Protein AF-V8G8U3-F1 (afdb_monomer)

Secondary structure (DSSP, 8-state):
--TTSHHHHHHHHHHHHHHTT-SS------------S--TT-PPSSHHHHHHHHHHHHHHHHHHHHH-HHHHHHHHHHHHHHHHHHHH-SSHHHHHHHHHHHHHHHHHHHHHHHHHHHHHHH-SS--HHHHHHHHHHHHHHHHHHHHHHHHHHHHHHHHHH-

Sequence (162 aa):
MNKFSFFSFALISAILTVECLKISQLKNINNFLYMT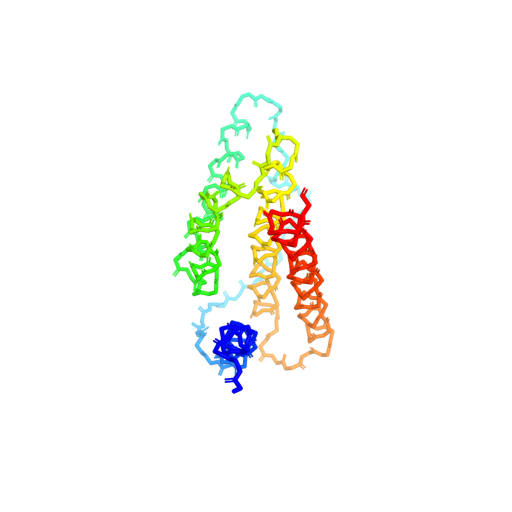TENPFKSKPGIKRIWNATRYSFQGFKAAFQLEAAFRQELFLCLVLTPVAFFLGQTPLEVLFLLATLFIVLAIELLNSAIESLADRISNEYDEYIGRAKDMASAAIFLCLSLVAITWAYFVIKRVFL

Structure (mmCIF, N/CA/C/O backbone):
data_AF-V8G8U3-F1
#
_entry.id   AF-V8G8U3-F1
#
loop_
_atom_site.group_PDB
_atom_site.id
_atom_site.type_symbol
_atom_site.label_atom_id
_atom_site.label_alt_id
_atom_site.label_comp_id
_atom_site.label_asym_id
_atom_site.label_entity_id
_atom_site.label_seq_id
_atom_site.pdbx_PDB_ins_code
_atom_site.Cartn_x
_atom_site.Cartn_y
_atom_site.Cartn_z
_atom_site.occupancy
_atom_site.B_iso_or_equiv
_atom_site.auth_seq_id
_atom_site.auth_comp_id
_atom_site.auth_asym_id
_atom_site.auth_atom_id
_atom_site.pdbx_PDB_model_num
ATOM 1 N N . MET A 1 1 ? -7.332 -28.972 19.240 1.00 29.78 1 MET A N 1
ATOM 2 C CA . MET A 1 1 ? -6.267 -28.128 18.652 1.00 29.78 1 MET A CA 1
ATOM 3 C C . MET A 1 1 ? -6.910 -27.131 17.701 1.00 29.78 1 MET A C 1
ATOM 5 O O . MET A 1 1 ? -7.772 -27.512 16.921 1.00 29.78 1 MET A O 1
ATOM 9 N N . ASN A 1 2 ? -6.604 -25.850 17.890 1.00 26.23 2 ASN A N 1
ATOM 10 C CA . ASN A 1 2 ? -7.471 -24.718 17.557 1.00 26.23 2 ASN A CA 1
ATOM 11 C C . ASN A 1 2 ? -7.528 -24.374 16.060 1.00 26.23 2 ASN A C 1
ATOM 13 O O . ASN A 1 2 ? -6.505 -24.218 15.400 1.00 26.23 2 ASN A O 1
ATOM 17 N N . LYS A 1 3 ? -8.751 -24.137 15.568 1.00 27.97 3 LYS A N 1
ATOM 18 C CA . LYS A 1 3 ? -9.099 -23.719 14.194 1.00 27.97 3 LYS A CA 1
ATOM 19 C C . LYS A 1 3 ? -8.648 -22.290 13.824 1.00 27.97 3 LYS A C 1
ATOM 21 O O . LYS A 1 3 ? -8.878 -21.851 12.706 1.00 27.97 3 LYS A O 1
ATOM 26 N N . PHE A 1 4 ? -7.970 -21.585 14.730 1.00 29.34 4 PHE A N 1
ATOM 27 C CA . PHE A 1 4 ? -7.472 -20.217 14.528 1.00 29.34 4 PHE A CA 1
ATOM 28 C C . PHE A 1 4 ? -6.107 -20.140 13.817 1.00 29.34 4 PHE A C 1
ATOM 30 O O . PHE A 1 4 ? -5.689 -19.062 13.412 1.00 29.34 4 PHE A O 1
ATOM 37 N N . SER A 1 5 ? -5.423 -21.273 13.618 1.00 31.12 5 SER A N 1
ATOM 38 C CA . SER A 1 5 ? -4.072 -21.307 13.033 1.00 31.12 5 SER A CA 1
ATOM 39 C C . SER A 1 5 ? -4.040 -21.508 11.510 1.00 31.12 5 SER A C 1
ATOM 41 O O . SER A 1 5 ? -2.974 -21.396 10.912 1.00 31.12 5 SER A O 1
ATOM 43 N N . PHE A 1 6 ? -5.175 -21.809 10.867 1.00 31.94 6 PHE A N 1
ATOM 44 C CA . PHE A 1 6 ? -5.205 -22.181 9.443 1.00 31.94 6 PHE A CA 1
ATOM 45 C C . PHE A 1 6 ? -5.368 -20.970 8.504 1.00 31.94 6 PHE A C 1
ATOM 47 O O . PHE A 1 6 ? -4.869 -20.981 7.384 1.00 31.94 6 PHE A O 1
ATOM 54 N N . PHE A 1 7 ? -5.996 -19.887 8.980 1.00 32.34 7 PHE A N 1
ATOM 55 C CA . PHE A 1 7 ? -6.207 -18.665 8.189 1.00 32.34 7 PHE A CA 1
ATOM 56 C C . PHE A 1 7 ? -4.942 -17.796 8.063 1.00 32.34 7 PHE A C 1
ATOM 58 O O . PHE A 1 7 ? -4.751 -17.137 7.047 1.00 32.34 7 PHE A O 1
ATOM 65 N N . SER A 1 8 ? -4.051 -17.842 9.061 1.00 41.25 8 SER A N 1
ATOM 66 C CA . SER A 1 8 ? -2.788 -17.083 9.068 1.00 41.25 8 SER A CA 1
ATOM 67 C C . SER A 1 8 ? -1.740 -17.677 8.112 1.00 41.25 8 SER A C 1
ATOM 69 O O . SER A 1 8 ? -1.011 -16.952 7.443 1.00 41.25 8 SER A O 1
ATOM 71 N N . PHE A 1 9 ? -1.723 -19.007 7.962 1.00 41.00 9 PHE A N 1
ATOM 72 C CA . PHE A 1 9 ? -0.766 -19.700 7.092 1.00 41.00 9 PHE A CA 1
ATOM 73 C C . PHE A 1 9 ? -1.160 -19.642 5.606 1.00 41.00 9 PHE A C 1
ATOM 75 O O . PHE A 1 9 ? -0.294 -19.565 4.739 1.00 41.00 9 PHE A O 1
ATOM 82 N N . ALA A 1 10 ? -2.463 -19.615 5.299 1.00 39.53 10 ALA A N 1
ATOM 83 C CA . ALA A 1 10 ? -2.964 -19.537 3.926 1.00 39.53 10 ALA A CA 1
ATOM 84 C C . ALA A 1 10 ? -2.742 -18.157 3.274 1.00 39.53 10 ALA A C 1
ATOM 86 O O . ALA A 1 10 ? -2.477 -18.098 2.078 1.00 39.53 10 ALA A O 1
ATOM 87 N N . LEU A 1 11 ? -2.794 -17.059 4.043 1.00 45.44 11 LEU A N 1
ATOM 88 C CA . LEU A 1 11 ? -2.571 -15.698 3.532 1.00 45.44 11 LEU A CA 1
ATOM 89 C C . LEU A 1 11 ? -1.083 -15.434 3.235 1.00 45.44 11 LEU A C 1
ATOM 91 O O . LEU A 1 11 ? -0.749 -14.878 2.195 1.00 45.44 11 LEU A O 1
ATOM 95 N N . ILE A 1 12 ? -0.189 -15.910 4.109 1.00 50.09 12 ILE A N 1
ATOM 96 C CA . ILE A 1 12 ? 1.270 -15.803 3.940 1.00 50.09 12 ILE A CA 1
ATOM 97 C C . ILE A 1 12 ? 1.757 -16.739 2.821 1.00 50.09 12 ILE A C 1
ATOM 99 O O . ILE A 1 12 ? 2.589 -16.349 2.005 1.00 50.09 12 ILE A O 1
ATOM 103 N N . SER A 1 13 ? 1.185 -17.947 2.718 1.00 46.12 13 SER A N 1
ATOM 104 C CA . SER A 1 13 ? 1.474 -18.872 1.617 1.00 46.12 13 SER A CA 1
ATOM 105 C C . SER A 1 13 ? 0.958 -18.346 0.276 1.00 46.12 13 SER A C 1
ATOM 107 O O . SER A 1 13 ? 1.668 -18.465 -0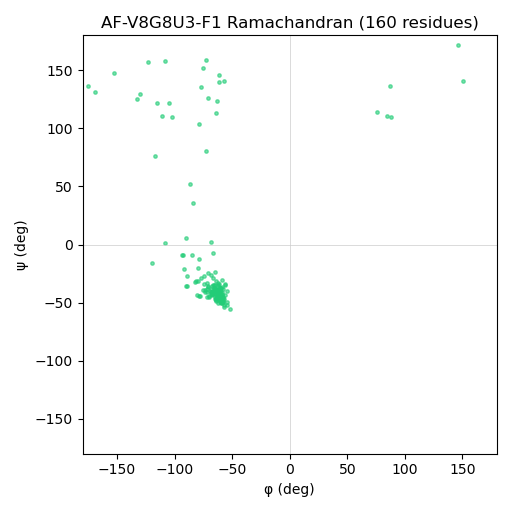.714 1.00 46.12 13 SER A O 1
ATOM 109 N N . ALA A 1 14 ? -0.235 -17.745 0.207 1.00 45.16 14 ALA A N 1
ATOM 110 C CA . ALA A 1 14 ? -0.779 -17.224 -1.049 1.00 45.16 14 ALA A CA 1
ATOM 111 C C . ALA A 1 14 ? 0.030 -16.036 -1.604 1.00 45.16 14 ALA A C 1
ATOM 113 O O . ALA A 1 14 ? 0.206 -15.960 -2.815 1.00 45.16 14 ALA A O 1
ATOM 114 N N . ILE A 1 15 ? 0.578 -15.172 -0.740 1.00 48.03 15 ILE A N 1
ATOM 115 C CA . ILE A 1 15 ? 1.422 -14.031 -1.143 1.00 48.03 15 ILE A CA 1
ATOM 116 C C . ILE A 1 15 ? 2.804 -14.510 -1.632 1.00 48.03 15 ILE A C 1
ATOM 118 O O . ILE A 1 15 ? 3.251 -14.085 -2.692 1.00 48.03 15 ILE A O 1
ATOM 122 N N . LEU A 1 16 ? 3.420 -15.497 -0.966 1.00 45.16 16 LEU A N 1
ATOM 123 C CA . LEU A 1 16 ? 4.690 -16.101 -1.416 1.00 45.16 16 LEU A CA 1
ATOM 124 C C . LEU A 1 16 ? 4.564 -16.933 -2.707 1.00 45.16 16 LEU A C 1
ATOM 126 O O . LEU A 1 16 ? 5.537 -17.089 -3.442 1.00 45.16 16 LEU A O 1
ATOM 130 N N . THR A 1 17 ? 3.382 -17.480 -3.013 1.00 44.66 17 THR A N 1
ATOM 131 C CA . THR A 1 17 ? 3.200 -18.307 -4.225 1.00 44.66 17 THR A CA 1
ATOM 132 C C . THR A 1 17 ? 3.030 -17.455 -5.492 1.00 44.66 17 THR A C 1
ATOM 134 O O . THR A 1 17 ? 3.262 -17.950 -6.594 1.00 44.66 17 THR A O 1
ATOM 137 N N . VAL A 1 18 ? 2.657 -16.174 -5.367 1.00 45.38 18 VAL A N 1
ATOM 138 C CA . VAL A 1 18 ? 2.429 -15.286 -6.524 1.00 45.38 18 VAL A CA 1
ATOM 139 C C . VAL A 1 18 ? 3.740 -14.709 -7.081 1.00 45.38 18 VAL A C 1
ATOM 141 O O . VAL A 1 18 ? 3.860 -14.583 -8.298 1.00 45.38 18 VAL A O 1
ATOM 144 N N . GLU A 1 19 ? 4.765 -14.478 -6.253 1.00 51.09 19 GLU A N 1
ATOM 145 C CA . GLU A 1 19 ? 6.092 -14.029 -6.725 1.00 51.09 19 GLU A CA 1
ATOM 146 C C . GLU A 1 19 ? 6.865 -15.129 -7.483 1.00 51.09 19 GLU A C 1
ATOM 148 O O . GLU A 1 19 ? 7.676 -14.835 -8.358 1.00 51.09 19 GLU A O 1
ATOM 153 N N . CYS A 1 20 ? 6.566 -16.412 -7.237 1.00 32.59 20 CYS A N 1
ATOM 154 C CA . CYS A 1 20 ? 7.253 -17.537 -7.887 1.00 32.59 20 CYS A CA 1
ATOM 155 C C . CYS A 1 20 ? 6.774 -17.814 -9.334 1.00 32.59 20 CYS A C 1
ATOM 157 O O . CYS A 1 20 ? 7.420 -18.556 -10.072 1.00 32.59 20 CYS A O 1
ATOM 159 N N . LEU A 1 21 ? 5.655 -17.216 -9.769 1.00 37.31 21 LEU A N 1
ATOM 160 C CA . LEU A 1 21 ? 5.018 -17.486 -11.071 1.00 37.31 21 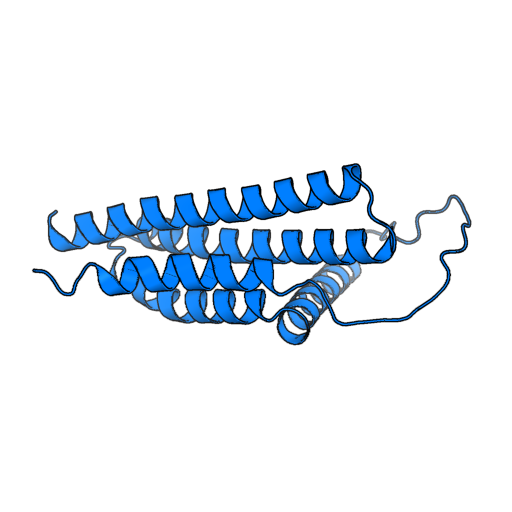LEU A CA 1
ATOM 161 C C . LEU A 1 21 ? 5.145 -16.355 -12.107 1.00 37.31 21 LEU A C 1
ATOM 163 O O . LEU A 1 21 ? 4.688 -16.525 -13.236 1.00 37.31 21 LEU A O 1
ATOM 167 N N . LYS A 1 22 ? 5.823 -15.243 -11.797 1.00 42.53 22 LYS A N 1
ATOM 168 C CA . LYS A 1 22 ? 6.115 -14.154 -12.756 1.00 42.53 22 LYS A CA 1
ATOM 169 C C . LYS A 1 22 ? 7.366 -14.422 -13.617 1.00 42.53 22 LYS A C 1
ATOM 171 O O . LYS A 1 22 ? 8.106 -13.517 -13.984 1.00 42.53 22 LYS A O 1
ATOM 176 N N . ILE A 1 23 ? 7.595 -15.687 -13.976 1.00 41.09 23 ILE A N 1
ATOM 177 C CA . ILE A 1 23 ? 8.618 -16.117 -14.940 1.00 41.09 23 ILE A CA 1
ATOM 178 C C . ILE A 1 23 ? 7.896 -16.768 -16.116 1.00 41.09 23 ILE A C 1
ATOM 180 O O . ILE A 1 23 ? 7.821 -17.988 -16.196 1.00 41.09 23 ILE A O 1
ATOM 184 N N . SER A 1 24 ? 7.296 -15.953 -16.984 1.00 44.03 24 SER A N 1
ATOM 185 C CA . SER A 1 24 ? 6.840 -16.266 -18.352 1.00 44.03 24 SER A CA 1
ATOM 186 C C . SER A 1 24 ? 5.639 -15.376 -18.656 1.00 44.03 24 SER A C 1
ATOM 188 O O . SER A 1 24 ? 4.768 -15.246 -17.807 1.00 44.03 24 SER A O 1
ATOM 190 N N . GLN A 1 25 ? 5.551 -14.858 -19.884 1.00 42.12 25 GLN A N 1
ATOM 191 C CA . GLN A 1 25 ? 4.522 -13.937 -20.407 1.00 42.12 25 GLN A CA 1
ATOM 192 C C . GLN A 1 25 ? 4.841 -12.457 -20.070 1.00 42.12 25 GLN A C 1
ATOM 194 O O . GLN A 1 25 ? 4.776 -12.065 -18.921 1.00 42.12 25 GLN A O 1
ATOM 199 N N . LEU A 1 26 ? 5.202 -11.553 -20.987 1.00 42.31 26 LEU A N 1
ATOM 200 C CA . LEU A 1 26 ? 4.913 -11.459 -22.415 1.00 42.31 26 LEU A CA 1
ATOM 201 C C . LEU A 1 26 ? 6.005 -10.701 -23.179 1.00 42.31 26 LEU A C 1
ATOM 203 O O . LEU A 1 26 ? 6.635 -9.759 -22.714 1.00 42.31 26 LEU A O 1
ATOM 207 N N . LYS A 1 27 ? 6.147 -11.158 -24.417 1.00 45.81 27 LYS A N 1
ATOM 208 C CA . LYS A 1 27 ? 7.060 -10.747 -25.472 1.00 45.81 27 LYS A CA 1
ATOM 209 C C . LYS A 1 27 ? 6.636 -9.415 -26.107 1.00 45.81 27 LYS A C 1
ATOM 211 O O . LYS A 1 27 ? 5.449 -9.187 -26.323 1.00 45.81 27 LYS A O 1
ATOM 216 N N . ASN A 1 28 ? 7.648 -8.709 -26.616 1.00 40.50 28 ASN A N 1
ATOM 217 C CA . ASN A 1 28 ? 7.609 -7.735 -27.715 1.00 40.50 28 ASN A CA 1
ATOM 218 C C . ASN A 1 28 ? 7.286 -6.275 -27.338 1.00 40.50 28 ASN A C 1
ATOM 220 O O . ASN A 1 28 ? 6.143 -5.936 -27.061 1.00 40.50 28 ASN A O 1
ATOM 224 N N . ILE A 1 29 ? 8.294 -5.400 -27.443 1.00 40.94 29 ILE A N 1
ATOM 225 C CA . ILE A 1 29 ? 8.363 -4.299 -28.426 1.00 40.94 29 ILE A CA 1
ATOM 226 C C . ILE A 1 29 ? 9.782 -3.702 -28.397 1.00 40.94 29 ILE A C 1
ATOM 228 O O . ILE A 1 29 ? 10.333 -3.383 -27.344 1.00 40.94 29 ILE A O 1
ATOM 232 N N . ASN A 1 30 ? 10.351 -3.558 -29.593 1.00 46.59 30 ASN A N 1
ATOM 233 C CA . ASN A 1 30 ? 11.697 -3.069 -29.869 1.00 46.59 30 ASN A CA 1
ATOM 234 C C . ASN A 1 30 ? 11.890 -1.557 -29.651 1.00 46.59 30 ASN A C 1
ATOM 236 O O . ASN A 1 30 ? 10.971 -0.755 -29.803 1.00 46.59 30 ASN A O 1
ATOM 240 N N . ASN A 1 31 ? 13.173 -1.228 -29.462 1.00 44.28 31 ASN A N 1
ATOM 241 C CA . ASN A 1 31 ? 13.877 0.037 -29.691 1.00 44.28 31 ASN A CA 1
ATOM 242 C C . ASN A 1 31 ? 13.663 1.181 -28.690 1.00 44.28 31 ASN A C 1
ATOM 244 O O . ASN A 1 31 ? 12.610 1.809 -28.609 1.00 44.28 31 ASN A O 1
ATOM 248 N N . PHE A 1 32 ? 14.749 1.509 -27.986 1.00 42.12 32 PHE A N 1
ATOM 249 C CA . PHE A 1 32 ? 14.966 2.793 -27.330 1.00 42.12 32 PHE A CA 1
ATOM 250 C C . PHE A 1 32 ? 16.090 3.516 -28.081 1.00 42.12 32 PHE A C 1
ATOM 252 O O . PHE A 1 32 ? 17.234 3.069 -28.084 1.00 42.12 32 PHE A O 1
ATOM 259 N N . LEU A 1 33 ? 15.734 4.593 -28.779 1.00 38.22 33 LEU A N 1
ATOM 260 C CA . LEU A 1 33 ? 16.651 5.455 -29.522 1.00 38.22 33 LEU A CA 1
ATOM 261 C C . LEU A 1 33 ? 16.818 6.748 -28.713 1.00 38.22 33 LEU A C 1
ATOM 263 O O . LEU A 1 33 ? 15.836 7.418 -28.395 1.00 38.22 33 LEU A O 1
ATOM 267 N N . TYR A 1 34 ? 18.058 7.059 -28.342 1.00 44.31 34 TYR A N 1
ATOM 268 C CA . TYR A 1 34 ? 18.462 8.288 -27.653 1.00 44.31 34 TYR A CA 1
ATOM 269 C C . TYR A 1 34 ? 18.074 9.542 -28.456 1.00 44.31 34 TYR A C 1
ATOM 271 O O . TYR A 1 34 ? 18.307 9.535 -29.661 1.00 44.31 34 TYR A O 1
ATOM 279 N N . MET A 1 35 ? 17.603 10.631 -27.810 1.00 36.41 35 MET A N 1
ATOM 280 C CA . MET A 1 35 ? 17.932 12.021 -28.213 1.00 36.41 35 MET A CA 1
ATOM 281 C C . MET A 1 35 ? 17.396 13.159 -27.301 1.00 36.41 35 MET A C 1
ATOM 283 O O . MET A 1 35 ? 16.209 13.241 -27.001 1.00 36.41 35 MET A O 1
ATOM 287 N N . THR A 1 36 ? 18.300 14.124 -27.048 1.00 37.06 36 THR A N 1
ATOM 288 C CA . THR A 1 36 ? 18.156 15.573 -26.726 1.00 37.06 36 THR A CA 1
ATOM 289 C C . THR A 1 36 ? 17.970 16.075 -25.281 1.00 37.06 36 THR A C 1
ATOM 291 O O . THR A 1 36 ? 17.212 15.553 -24.471 1.00 37.06 36 THR A O 1
ATOM 294 N N . THR A 1 37 ? 18.706 17.158 -24.991 1.00 51.81 37 THR A N 1
ATOM 295 C CA . THR A 1 37 ? 18.816 17.915 -23.734 1.00 51.81 37 THR A CA 1
ATOM 296 C C . THR A 1 37 ? 17.749 19.007 -23.598 1.00 51.81 37 THR A C 1
ATOM 298 O O . THR A 1 37 ? 18.070 20.154 -23.301 1.00 51.81 37 THR A O 1
ATOM 301 N N . GLU A 1 38 ? 16.475 18.662 -23.764 1.00 48.56 38 GLU A N 1
ATOM 302 C CA . GLU A 1 38 ? 15.371 19.438 -23.190 1.00 48.56 38 GLU A CA 1
ATOM 303 C C . GLU A 1 38 ? 14.414 18.476 -22.500 1.00 48.56 38 GLU A C 1
ATOM 305 O O . GLU A 1 38 ? 13.969 17.506 -23.099 1.00 48.56 38 GLU A O 1
ATOM 310 N N . ASN A 1 39 ? 14.118 18.706 -21.220 1.00 48.53 39 ASN A N 1
ATOM 311 C CA . ASN A 1 39 ? 13.240 17.833 -20.450 1.00 48.53 39 ASN A CA 1
ATOM 312 C C . ASN A 1 39 ? 11.771 18.157 -20.815 1.00 48.53 39 ASN A C 1
ATOM 314 O O . ASN A 1 39 ? 11.253 19.175 -20.337 1.00 48.53 39 ASN A O 1
ATOM 318 N N . PRO A 1 40 ? 11.067 17.333 -21.625 1.00 49.66 40 PRO A N 1
ATOM 319 C CA . PRO A 1 40 ? 9.705 17.633 -22.086 1.00 49.66 40 PRO A CA 1
ATOM 320 C C . PRO A 1 40 ? 8.682 17.622 -20.937 1.00 49.66 40 PRO A C 1
ATOM 322 O O . PRO A 1 40 ? 7.530 18.020 -21.111 1.00 49.66 40 PRO A O 1
ATOM 325 N N . PHE A 1 41 ? 9.105 17.206 -19.739 1.00 53.94 41 PHE A N 1
ATOM 326 C CA . PHE A 1 41 ? 8.304 17.168 -18.521 1.00 53.94 41 PHE A CA 1
ATOM 327 C C . PHE A 1 41 ? 8.385 18.456 -17.691 1.00 53.94 41 PHE A C 1
ATOM 329 O O . PHE A 1 41 ? 7.798 18.518 -16.608 1.00 53.94 41 PHE A O 1
ATOM 336 N N . LYS A 1 42 ? 9.055 19.518 -18.170 1.00 47.75 42 LYS A N 1
ATOM 337 C CA . LYS A 1 42 ? 9.054 20.822 -17.486 1.00 47.75 42 LYS A CA 1
ATOM 338 C C . LYS A 1 42 ? 7.692 21.509 -17.641 1.00 47.75 42 LYS A C 1
ATOM 340 O O . LYS A 1 42 ? 7.471 22.386 -18.472 1.00 47.75 42 LYS A O 1
ATOM 345 N N . SER A 1 43 ? 6.748 21.091 -16.808 1.00 56.12 43 SER A N 1
ATOM 346 C CA . SER A 1 43 ? 5.402 21.650 -16.732 1.00 56.12 43 SER A CA 1
ATOM 347 C C . SER A 1 43 ? 5.441 23.120 -16.300 1.00 56.12 43 SER A C 1
ATOM 349 O O . SER A 1 43 ? 5.942 23.433 -15.216 1.00 56.12 43 SER A O 1
ATOM 351 N N . LYS A 1 44 ? 4.871 24.016 -17.113 1.00 60.66 44 LYS A N 1
ATOM 352 C CA . LYS A 1 44 ? 4.601 25.408 -16.719 1.00 60.66 44 LYS A CA 1
ATOM 353 C C . LYS A 1 44 ? 3.616 25.420 -15.526 1.00 60.66 44 LYS A C 1
ATOM 355 O O . LYS A 1 44 ? 2.706 24.585 -15.507 1.00 60.66 44 LYS A O 1
ATOM 360 N N . PRO A 1 45 ? 3.787 26.296 -14.518 1.00 66.31 45 PRO A N 1
ATOM 361 C CA . PRO A 1 45 ? 2.914 26.333 -13.340 1.00 66.31 45 PRO A CA 1
ATOM 362 C C . PRO A 1 45 ? 1.451 26.642 -13.716 1.00 66.31 45 PRO A C 1
ATOM 364 O O . PRO A 1 45 ? 1.201 27.387 -14.661 1.00 66.31 45 PRO A O 1
ATOM 367 N N . GLY A 1 46 ? 0.482 26.062 -12.989 1.00 79.12 46 GLY A N 1
ATOM 368 C CA . GLY A 1 46 ? -0.953 26.354 -13.145 1.00 79.12 46 GLY A CA 1
ATOM 369 C C . GLY A 1 46 ? -1.898 25.165 -12.905 1.00 79.12 46 GLY A C 1
ATOM 370 O O . GLY A 1 46 ? -1.470 24.016 -12.796 1.00 79.12 46 GLY A O 1
ATOM 371 N N . ILE A 1 47 ? -3.208 25.439 -12.879 1.00 83.00 47 ILE A N 1
ATOM 372 C CA . ILE A 1 47 ? -4.298 24.459 -12.658 1.00 83.00 47 ILE A CA 1
ATOM 373 C C . ILE A 1 47 ? -4.245 23.302 -13.673 1.00 83.00 47 ILE A C 1
ATOM 375 O O . ILE A 1 47 ? -4.466 22.142 -13.325 1.00 83.00 47 ILE A O 1
ATOM 379 N N . LYS A 1 48 ? -3.841 23.594 -14.918 1.00 75.44 48 LYS A N 1
ATOM 380 C CA . LYS A 1 48 ? -3.657 22.595 -15.982 1.00 75.44 48 LYS A CA 1
ATOM 381 C C . LYS A 1 48 ? -2.631 21.511 -15.611 1.00 75.44 48 LYS A C 1
ATOM 383 O O . LYS A 1 48 ? -2.781 20.369 -16.033 1.00 75.44 48 LYS A O 1
ATOM 388 N N . ARG A 1 49 ? -1.619 21.831 -14.789 1.00 74.94 49 ARG A N 1
ATOM 389 C CA . ARG A 1 49 ? -0.644 20.846 -14.289 1.00 74.94 49 ARG A CA 1
ATOM 390 C C . ARG A 1 49 ? -1.276 19.884 -13.288 1.00 74.94 49 ARG A C 1
ATOM 392 O O . ARG A 1 49 ? -1.032 18.690 -13.387 1.00 74.94 49 ARG A O 1
ATOM 399 N N . ILE A 1 50 ? -2.081 20.395 -12.356 1.00 79.56 50 ILE A N 1
ATOM 400 C CA . ILE A 1 50 ? -2.755 19.582 -11.330 1.00 79.56 50 ILE A CA 1
ATOM 401 C C . ILE A 1 50 ? -3.720 18.600 -11.999 1.00 79.56 50 ILE A C 1
ATOM 403 O O . ILE A 1 50 ? -3.711 17.411 -11.685 1.00 79.56 50 ILE A O 1
ATOM 407 N N . TRP A 1 51 ? -4.483 19.077 -12.986 1.00 80.56 51 TRP A N 1
ATOM 408 C CA . TRP A 1 51 ? -5.366 18.226 -13.782 1.00 80.56 51 TRP A CA 1
ATOM 409 C C . TRP A 1 51 ? -4.599 17.121 -14.517 1.00 80.56 51 TRP A C 1
ATOM 411 O O . TRP A 1 51 ? -4.948 15.945 -14.419 1.00 80.56 51 TRP A O 1
ATOM 421 N N . ASN A 1 52 ? -3.514 17.479 -15.211 1.00 71.94 52 ASN A N 1
ATOM 422 C CA . ASN A 1 52 ? -2.694 16.503 -15.925 1.00 71.94 52 ASN A CA 1
ATOM 423 C C . ASN A 1 52 ? -2.054 15.483 -14.973 1.00 71.94 52 ASN A C 1
ATOM 425 O O . ASN A 1 52 ? -2.092 14.293 -15.265 1.00 71.94 52 ASN A O 1
ATOM 429 N N . ALA A 1 53 ? -1.521 15.922 -13.829 1.00 72.25 53 ALA A N 1
ATOM 430 C CA . ALA A 1 53 ? -0.953 15.037 -12.814 1.00 72.25 53 ALA A CA 1
ATOM 431 C C . ALA A 1 53 ? -1.997 14.041 -12.294 1.00 72.25 53 ALA A C 1
ATOM 433 O O . ALA A 1 53 ? -1.750 12.840 -12.302 1.00 72.25 53 ALA A O 1
ATOM 434 N N . THR A 1 54 ? -3.198 14.524 -11.967 1.00 80.06 54 THR A N 1
ATOM 435 C CA . THR A 1 54 ? -4.323 13.681 -11.536 1.00 80.06 54 THR A CA 1
ATOM 436 C C . THR A 1 54 ? -4.673 12.644 -12.606 1.00 80.06 54 THR A C 1
ATOM 438 O O . THR A 1 54 ? -4.791 11.455 -12.315 1.00 80.06 54 THR A O 1
ATOM 441 N N . ARG A 1 55 ? -4.762 13.063 -13.877 1.00 82.44 55 ARG A N 1
ATOM 442 C CA . ARG A 1 55 ? -5.009 12.157 -15.008 1.00 82.44 55 ARG A CA 1
ATOM 443 C C . ARG A 1 55 ? -3.910 11.097 -15.149 1.00 82.44 55 ARG A C 1
ATOM 445 O O . ARG A 1 55 ? -4.219 9.953 -15.477 1.00 82.44 55 ARG A O 1
ATOM 452 N N . TYR A 1 56 ? -2.639 11.449 -14.955 1.00 76.25 56 TYR A N 1
ATOM 453 C CA . TYR A 1 56 ? -1.536 10.483 -15.006 1.00 76.25 56 TYR A CA 1
ATOM 454 C C . TYR A 1 56 ? -1.590 9.493 -13.841 1.00 76.25 56 TYR A C 1
ATOM 456 O O . TYR A 1 56 ? -1.443 8.298 -14.076 1.00 76.25 56 TYR A O 1
ATOM 464 N N . SER A 1 57 ? -1.914 9.946 -12.627 1.00 78.75 57 SER A N 1
ATOM 465 C CA . SER A 1 57 ? -2.135 9.057 -11.482 1.00 78.75 57 SER A CA 1
ATOM 466 C C . SER A 1 57 ? -3.249 8.044 -11.760 1.00 78.75 57 SER A C 1
ATOM 468 O O . SER A 1 57 ? -3.041 6.847 -11.585 1.00 78.75 57 SER A O 1
ATOM 470 N N . PHE A 1 58 ? -4.400 8.487 -12.284 1.00 86.19 58 PHE A N 1
ATOM 471 C CA . PHE A 1 58 ? -5.494 7.580 -12.656 1.00 86.19 58 PHE A CA 1
ATOM 472 C C . PHE A 1 58 ? -5.103 6.574 -13.742 1.00 86.19 58 PHE A C 1
ATOM 474 O O . PHE A 1 58 ? -5.545 5.428 -13.701 1.00 86.19 58 PHE A O 1
ATOM 481 N N . GLN A 1 59 ? -4.279 6.978 -14.711 1.00 82.12 59 GLN A N 1
ATOM 482 C CA . GLN A 1 59 ? -3.753 6.053 -15.716 1.00 82.12 59 GLN A CA 1
ATOM 483 C C . GLN A 1 59 ? -2.840 4.997 -15.085 1.00 82.12 59 GLN A C 1
ATOM 485 O O . GLN A 1 59 ? -2.971 3.830 -15.438 1.00 82.12 59 GLN A O 1
ATOM 490 N N . GLY A 1 60 ? -1.995 5.380 -14.121 1.00 84.50 60 GLY A N 1
ATOM 491 C CA . GLY A 1 60 ? -1.170 4.444 -13.351 1.00 84.50 60 GLY A CA 1
ATOM 492 C C . GLY A 1 60 ? -2.010 3.424 -12.580 1.00 84.50 60 GLY A C 1
ATOM 493 O O . GLY A 1 60 ? -1.826 2.224 -12.755 1.00 84.50 60 GLY A O 1
ATOM 494 N N . PHE A 1 61 ? -3.010 3.883 -11.819 1.00 86.81 61 PHE A N 1
ATOM 495 C CA . PHE A 1 61 ? -3.940 2.992 -11.111 1.00 86.81 61 PHE A CA 1
ATOM 496 C C . PHE A 1 61 ? -4.698 2.057 -12.056 1.00 86.81 61 PHE A C 1
ATOM 498 O O . PHE A 1 61 ? -4.848 0.871 -11.772 1.00 86.81 61 PHE A O 1
ATOM 505 N N . LYS A 1 62 ? -5.171 2.576 -13.196 1.00 87.75 62 LYS A N 1
ATOM 506 C CA . LYS A 1 62 ? -5.863 1.764 -14.202 1.00 87.75 62 LYS A CA 1
ATOM 507 C C . LYS A 1 62 ? -4.940 0.692 -14.783 1.00 87.75 62 LYS A C 1
ATOM 509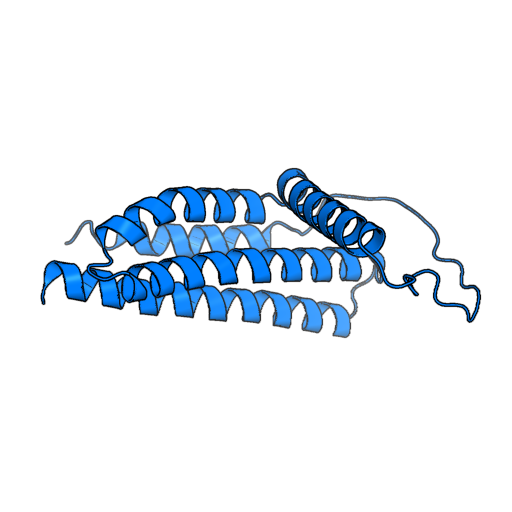 O O . LYS A 1 62 ? -5.380 -0.442 -14.938 1.00 87.75 62 LYS A O 1
ATOM 514 N N . ALA A 1 63 ? -3.695 1.046 -15.099 1.00 82.38 63 ALA A N 1
ATOM 515 C CA . ALA A 1 63 ? -2.709 0.107 -15.619 1.00 82.38 63 ALA A CA 1
ATOM 516 C C . ALA A 1 63 ? -2.417 -1.000 -14.600 1.00 82.38 63 ALA A C 1
ATOM 518 O O . ALA A 1 63 ? -2.564 -2.168 -14.941 1.00 82.38 63 ALA A O 1
ATOM 519 N N . ALA A 1 64 ? -2.128 -0.645 -13.345 1.00 81.38 64 ALA A N 1
ATOM 520 C CA . ALA A 1 64 ? -1.899 -1.618 -12.280 1.00 81.38 64 ALA A CA 1
ATOM 521 C C . ALA A 1 64 ? -3.105 -2.544 -12.077 1.00 81.38 64 ALA A C 1
ATOM 523 O O . ALA A 1 64 ? -2.963 -3.759 -12.059 1.00 81.38 64 ALA A O 1
ATOM 524 N N . PHE A 1 65 ? -4.325 -2.002 -12.036 1.00 85.62 65 PHE A N 1
ATOM 525 C CA . PHE A 1 65 ? -5.529 -2.824 -11.906 1.00 85.62 65 PHE A CA 1
ATOM 526 C C . PHE A 1 65 ? -5.716 -3.813 -13.069 1.00 85.62 65 PHE A C 1
ATOM 528 O O . PHE A 1 65 ? -6.179 -4.935 -12.864 1.00 85.62 65 PHE A O 1
ATOM 535 N N . GLN A 1 66 ? -5.378 -3.418 -14.297 1.00 82.62 66 GLN A N 1
ATOM 536 C CA . GLN A 1 66 ? -5.557 -4.261 -15.481 1.00 82.62 66 GLN A CA 1
ATOM 537 C C . GLN A 1 66 ? -4.442 -5.299 -15.643 1.00 82.62 66 GLN A C 1
ATOM 539 O O . GLN A 1 66 ? -4.735 -6.457 -15.940 1.00 82.62 66 GLN A O 1
ATOM 544 N N . LEU A 1 67 ? -3.191 -4.897 -15.435 1.00 78.38 67 LEU A N 1
ATOM 545 C CA . LEU A 1 67 ? -2.008 -5.707 -15.725 1.00 78.38 67 LEU A CA 1
ATOM 546 C C . LEU A 1 67 ? -1.591 -6.573 -14.531 1.00 78.38 67 LEU A C 1
ATOM 548 O O . LEU A 1 67 ? -1.230 -7.730 -14.721 1.00 78.38 67 LEU A O 1
ATOM 552 N N . GLU A 1 68 ? -1.747 -6.073 -13.305 1.00 79.44 68 GLU A N 1
ATOM 553 C CA . GLU A 1 68 ? -1.193 -6.711 -12.111 1.00 79.44 68 GLU A CA 1
ATOM 554 C C . GLU A 1 68 ? -2.263 -7.464 -11.321 1.00 79.44 68 GLU A C 1
ATOM 556 O O . GLU A 1 68 ? -3.162 -6.892 -10.697 1.00 79.44 68 GLU A O 1
ATOM 561 N N . ALA A 1 69 ? -2.173 -8.796 -11.344 1.00 78.38 69 ALA A N 1
ATOM 562 C CA . ALA A 1 69 ? -3.065 -9.650 -10.563 1.00 78.38 69 ALA A CA 1
ATOM 563 C C . ALA A 1 69 ? -2.876 -9.460 -9.052 1.00 78.38 69 ALA A C 1
ATOM 565 O O . ALA A 1 69 ? -3.875 -9.429 -8.331 1.00 78.38 69 ALA A O 1
ATOM 566 N N . ALA A 1 70 ? -1.630 -9.284 -8.602 1.00 76.06 70 ALA A N 1
ATOM 567 C CA . ALA A 1 70 ? -1.284 -9.038 -7.205 1.00 76.06 70 ALA A CA 1
ATOM 568 C C . ALA A 1 70 ? -1.937 -7.743 -6.690 1.00 76.06 70 ALA A C 1
ATOM 570 O O . ALA A 1 70 ? -2.714 -7.789 -5.737 1.00 76.06 70 ALA A O 1
ATOM 571 N N . PHE A 1 71 ? -1.800 -6.632 -7.425 1.00 80.62 71 PHE A N 1
ATOM 572 C CA . PHE A 1 71 ? -2.479 -5.376 -7.093 1.00 80.62 71 PHE A CA 1
ATOM 573 C C . PHE A 1 71 ? -4.003 -5.527 -6.943 1.00 80.62 71 PHE A C 1
ATOM 575 O O . PHE A 1 71 ? -4.602 -4.954 -6.034 1.00 80.62 71 PHE A O 1
ATOM 582 N N . ARG A 1 72 ? -4.670 -6.324 -7.795 1.00 86.69 72 ARG A N 1
ATOM 583 C CA . ARG A 1 72 ? -6.116 -6.588 -7.641 1.00 86.69 72 ARG A CA 1
ATOM 584 C C . ARG A 1 72 ? -6.441 -7.357 -6.362 1.00 86.69 72 ARG A C 1
ATOM 586 O O . ARG A 1 72 ? -7.458 -7.066 -5.732 1.00 86.69 72 ARG A O 1
ATOM 593 N N . GLN A 1 73 ? -5.622 -8.343 -6.004 1.00 83.69 73 GLN A N 1
ATOM 594 C CA . GLN A 1 73 ? -5.805 -9.133 -4.785 1.00 83.69 73 GLN A CA 1
ATOM 595 C C . GLN A 1 73 ? -5.631 -8.260 -3.542 1.00 83.69 73 GLN A C 1
ATOM 597 O O . GLN A 1 73 ? -6.492 -8.275 -2.662 1.00 83.69 73 GLN A O 1
ATOM 602 N N . GLU A 1 74 ? -4.579 -7.445 -3.500 1.00 85.06 74 GLU A N 1
ATOM 603 C CA . GLU A 1 74 ? -4.336 -6.524 -2.392 1.00 85.06 74 GLU A CA 1
ATOM 604 C C . GLU A 1 74 ? -5.397 -5.433 -2.297 1.00 85.06 74 GLU A C 1
ATOM 606 O O . GLU A 1 74 ? -5.865 -5.123 -1.202 1.00 85.06 74 GLU A O 1
ATOM 611 N N . LEU A 1 75 ? -5.846 -4.882 -3.428 1.00 89.06 75 LEU A N 1
ATOM 612 C CA . LEU A 1 75 ? -6.925 -3.899 -3.449 1.00 89.06 75 LEU A CA 1
ATOM 613 C C . LEU A 1 75 ? -8.228 -4.494 -2.909 1.00 89.06 75 LEU A C 1
ATOM 615 O O . LEU A 1 75 ? -8.914 -3.850 -2.116 1.00 89.06 75 LEU A O 1
ATOM 619 N N . PHE A 1 76 ? -8.560 -5.729 -3.293 1.00 89.75 76 PHE A N 1
ATOM 620 C CA . PHE A 1 76 ? -9.716 -6.433 -2.743 1.00 89.75 76 PHE A CA 1
ATOM 621 C C . PHE A 1 76 ? -9.569 -6.669 -1.235 1.00 89.75 76 PHE A C 1
ATOM 623 O O . PHE A 1 76 ? -10.507 -6.407 -0.480 1.00 89.75 76 PHE A O 1
ATOM 630 N N . LEU A 1 77 ? -8.386 -7.090 -0.780 1.00 86.88 77 LEU A N 1
ATOM 631 C CA . LEU A 1 77 ? -8.101 -7.253 0.642 1.00 86.88 77 LEU A CA 1
ATOM 632 C C . LEU A 1 77 ? -8.261 -5.924 1.394 1.00 86.88 77 LEU A C 1
ATOM 634 O O . LEU A 1 77 ? -8.923 -5.886 2.426 1.00 86.88 77 LEU A O 1
ATOM 638 N N . CYS A 1 78 ? -7.744 -4.820 0.852 1.00 90.62 78 CYS A N 1
ATOM 639 C CA . CYS A 1 78 ? -7.901 -3.487 1.429 1.00 90.62 78 CYS A CA 1
ATOM 640 C C . CYS A 1 78 ? -9.373 -3.064 1.504 1.00 90.62 78 CYS A C 1
ATOM 642 O O . CYS A 1 78 ? -9.798 -2.514 2.522 1.00 90.62 78 CYS A O 1
ATOM 644 N N . LEU A 1 79 ? -10.174 -3.347 0.471 1.00 94.31 79 LEU A N 1
ATOM 645 C CA . LEU A 1 79 ? -11.615 -3.070 0.472 1.00 94.31 79 LEU A CA 1
ATOM 646 C C . LEU A 1 79 ? -12.353 -3.850 1.567 1.00 94.31 79 LEU A C 1
ATOM 648 O O . LEU A 1 79 ? -13.235 -3.289 2.213 1.00 94.31 79 LEU A O 1
ATOM 652 N N . VAL A 1 80 ? -11.977 -5.108 1.811 1.00 92.94 80 VAL A N 1
ATOM 653 C CA . VAL A 1 80 ? -12.555 -5.939 2.883 1.00 92.94 80 VAL A CA 1
ATOM 654 C C . VAL A 1 80 ? -12.063 -5.506 4.264 1.00 92.94 80 VAL A C 1
ATOM 656 O O . VAL A 1 80 ? -12.842 -5.470 5.212 1.00 92.94 80 VAL A O 1
ATOM 659 N N . LEU A 1 81 ? -10.787 -5.148 4.398 1.00 93.00 81 LEU A N 1
ATOM 660 C CA . LEU A 1 81 ? -10.198 -4.730 5.668 1.00 93.00 81 LEU A CA 1
ATOM 661 C C . LEU A 1 81 ? -10.628 -3.315 6.072 1.00 93.00 81 LEU A C 1
ATOM 663 O O . LEU A 1 81 ? -10.741 -3.034 7.258 1.00 93.00 81 LEU A O 1
ATOM 667 N N . THR A 1 82 ? -10.966 -2.436 5.131 1.00 96.00 82 THR A N 1
ATOM 668 C CA . THR A 1 82 ? -11.451 -1.077 5.429 1.00 96.00 82 THR A CA 1
ATOM 669 C C . THR A 1 82 ? -12.622 -1.057 6.429 1.00 96.00 82 THR A C 1
ATOM 671 O O . THR A 1 82 ? -12.481 -0.420 7.471 1.00 96.00 82 THR A O 1
ATOM 674 N N . PRO A 1 83 ? -13.756 -1.761 6.222 1.00 97.12 83 PRO A N 1
ATOM 675 C CA . PRO A 1 83 ? -14.825 -1.806 7.222 1.00 97.12 83 PRO A CA 1
ATOM 676 C C . PRO A 1 83 ? -14.386 -2.477 8.533 1.00 97.12 83 PRO A C 1
ATOM 678 O O . PRO A 1 83 ? -14.831 -2.066 9.603 1.00 97.12 83 PRO A O 1
ATOM 681 N N . VAL A 1 84 ? -13.475 -3.457 8.484 1.00 94.94 84 VAL A N 1
ATOM 682 C CA . VAL A 1 84 ? -12.910 -4.077 9.696 1.00 94.94 84 VAL A CA 1
ATOM 683 C C . VAL A 1 84 ? -12.090 -3.063 10.498 1.00 94.94 84 VAL A C 1
ATOM 685 O O . VAL A 1 84 ? -12.148 -3.073 11.725 1.00 94.94 84 VAL A O 1
ATOM 688 N N . ALA A 1 85 ? -11.394 -2.137 9.837 1.00 96.12 85 ALA A N 1
ATOM 689 C CA . ALA A 1 85 ? -10.652 -1.071 10.500 1.00 96.12 85 ALA A CA 1
ATOM 690 C C . ALA A 1 85 ? -11.577 -0.144 11.303 1.00 96.12 85 ALA A C 1
ATOM 692 O O . ALA A 1 85 ? -11.271 0.174 12.451 1.00 96.12 85 ALA A O 1
ATOM 693 N N . PHE A 1 86 ? -12.737 0.221 10.743 1.00 95.62 86 PHE A N 1
ATOM 694 C CA . PHE A 1 86 ? -13.764 0.989 11.461 1.00 95.62 86 PHE A CA 1
ATOM 695 C C . PHE A 1 86 ? -14.405 0.203 12.612 1.00 95.62 86 PHE A C 1
ATOM 697 O O . PHE A 1 86 ? -14.837 0.802 13.591 1.00 95.62 86 PHE A O 1
ATOM 704 N N . PHE A 1 87 ? -14.473 -1.126 12.510 1.00 94.38 87 PHE A N 1
ATOM 705 C CA . PHE A 1 87 ? -14.981 -1.975 13.588 1.00 94.38 87 PHE A CA 1
ATOM 706 C C . PHE A 1 87 ? -13.974 -2.144 14.741 1.00 94.38 87 PHE A C 1
ATOM 708 O O . PHE A 1 87 ? -14.368 -2.170 15.910 1.00 94.38 87 PHE A O 1
ATOM 715 N N . LEU A 1 88 ? -12.682 -2.281 14.423 1.00 92.50 88 LEU A N 1
ATOM 716 C CA . LEU A 1 88 ? -11.614 -2.475 15.406 1.00 92.50 88 LEU A CA 1
ATOM 717 C C . LEU A 1 88 ? -11.212 -1.173 16.106 1.00 92.50 88 LEU A C 1
ATOM 719 O O . LEU A 1 88 ? -11.043 -1.172 17.326 1.00 92.50 88 LEU A O 1
ATOM 723 N N . GLY A 1 89 ? -11.053 -0.082 15.354 1.00 93.81 89 GLY A N 1
ATOM 724 C CA . GLY A 1 89 ? -10.635 1.208 15.896 1.00 93.81 89 GLY A CA 1
ATOM 725 C C . GLY A 1 89 ? -11.738 1.860 16.728 1.00 93.81 89 GLY A C 1
ATOM 726 O O . GLY A 1 89 ? -12.853 2.054 16.253 1.00 93.81 89 GLY A O 1
ATOM 727 N N . GLN A 1 90 ? -11.430 2.226 17.973 1.00 92.88 90 GLN A N 1
ATOM 728 C CA . GLN A 1 90 ? -12.390 2.888 18.871 1.00 92.88 90 GLN A CA 1
ATOM 729 C C . GLN A 1 90 ? -12.321 4.415 18.779 1.00 92.88 90 GLN A C 1
ATOM 731 O O . GLN A 1 90 ? -13.268 5.109 19.146 1.00 92.88 90 GLN A O 1
ATOM 736 N N . THR A 1 91 ? -11.200 4.947 18.288 1.00 95.94 91 THR A N 1
ATOM 737 C CA . THR A 1 91 ? -10.985 6.383 18.098 1.00 95.94 91 THR A CA 1
ATOM 738 C C . THR A 1 91 ? -10.635 6.692 16.640 1.00 95.94 91 THR A C 1
ATOM 740 O O . THR A 1 91 ? -10.114 5.821 15.935 1.00 95.94 91 THR A O 1
ATOM 743 N N . PRO A 1 92 ? -10.857 7.934 16.167 1.00 96.31 92 PRO A N 1
ATOM 744 C CA . PRO A 1 92 ? -10.501 8.322 14.802 1.00 96.31 92 PRO A CA 1
ATOM 745 C C . PRO A 1 92 ? -9.023 8.089 14.462 1.00 96.31 92 PRO A C 1
ATOM 747 O O . PRO A 1 92 ? -8.704 7.728 13.333 1.00 96.31 92 PRO A O 1
ATOM 750 N N . LEU A 1 93 ? -8.121 8.253 15.439 1.00 96.88 93 LEU A N 1
ATOM 751 C CA . LEU A 1 93 ? -6.689 8.007 15.249 1.00 96.88 93 LEU A CA 1
ATOM 752 C C . LEU A 1 93 ? -6.380 6.523 15.036 1.00 96.88 93 LEU A C 1
ATOM 754 O O . LEU A 1 93 ? -5.550 6.188 14.200 1.00 96.88 93 LEU A O 1
ATOM 758 N N . GLU A 1 94 ? -7.062 5.626 15.743 1.00 96.81 94 GLU A N 1
ATOM 759 C CA . GLU A 1 94 ? -6.860 4.179 15.601 1.00 96.81 94 GLU A CA 1
ATOM 760 C C . GLU A 1 94 ? -7.314 3.675 14.236 1.00 96.81 94 GLU A C 1
ATOM 762 O O . GLU A 1 94 ? -6.596 2.924 13.576 1.00 96.81 94 GLU A O 1
ATOM 767 N N . VAL A 1 95 ? -8.475 4.151 13.781 1.00 97.44 95 VAL A N 1
ATOM 768 C CA . VAL A 1 95 ? -8.955 3.881 12.424 1.00 97.44 95 VAL A CA 1
ATOM 769 C C . VAL A 1 95 ? -7.960 4.427 11.401 1.00 97.44 95 VAL A C 1
ATOM 771 O O . VAL A 1 95 ? -7.618 3.724 10.453 1.00 97.44 95 VAL A O 1
ATOM 774 N N . LEU A 1 96 ? -7.441 5.643 11.605 1.00 97.75 96 LEU A N 1
ATOM 775 C CA . LEU A 1 96 ? -6.450 6.233 10.708 1.00 97.75 96 LEU A CA 1
ATOM 776 C C . LEU A 1 96 ? -5.163 5.399 10.637 1.00 97.75 96 LEU A C 1
ATOM 778 O O . LEU A 1 96 ? -4.657 5.197 9.538 1.00 97.75 96 LEU A O 1
ATOM 782 N N . PHE A 1 97 ? -4.661 4.867 11.758 1.00 96.94 97 PHE A N 1
ATOM 783 C CA . PHE A 1 97 ? -3.499 3.968 11.757 1.00 96.94 97 PHE A CA 1
ATOM 784 C C . PHE A 1 97 ? -3.766 2.686 10.963 1.00 96.94 97 PHE A C 1
ATOM 786 O O . PHE A 1 97 ? -2.955 2.310 10.117 1.00 96.94 97 PHE A O 1
ATOM 793 N N . LEU A 1 98 ? -4.916 2.041 11.178 1.00 97.19 98 LEU A N 1
ATOM 794 C CA . LEU A 1 98 ? -5.294 0.832 10.443 1.00 97.19 98 LEU A CA 1
ATOM 795 C C . LEU A 1 98 ? -5.412 1.107 8.936 1.00 97.19 98 LEU A C 1
ATOM 797 O O . LEU A 1 98 ? -4.814 0.387 8.138 1.00 97.19 98 LEU A O 1
ATOM 801 N N . LEU A 1 99 ? -6.096 2.183 8.536 1.00 97.81 99 LEU A N 1
ATOM 802 C CA . LEU A 1 99 ? -6.227 2.568 7.127 1.00 97.81 99 LEU A CA 1
ATOM 803 C C . LEU A 1 99 ? -4.889 2.981 6.498 1.00 97.81 99 LEU A C 1
ATOM 805 O O . LEU A 1 99 ? -4.632 2.643 5.343 1.00 97.81 99 LEU A O 1
ATOM 809 N N . ALA A 1 100 ? -4.018 3.666 7.243 1.00 97.56 100 ALA A N 1
ATOM 810 C CA . ALA A 1 100 ? -2.701 4.070 6.757 1.00 97.56 100 ALA A CA 1
ATOM 811 C C . ALA A 1 100 ? -1.842 2.858 6.377 1.00 97.56 100 ALA A C 1
ATOM 813 O O . ALA A 1 100 ? -1.192 2.878 5.335 1.00 97.56 100 ALA A O 1
ATOM 814 N N . 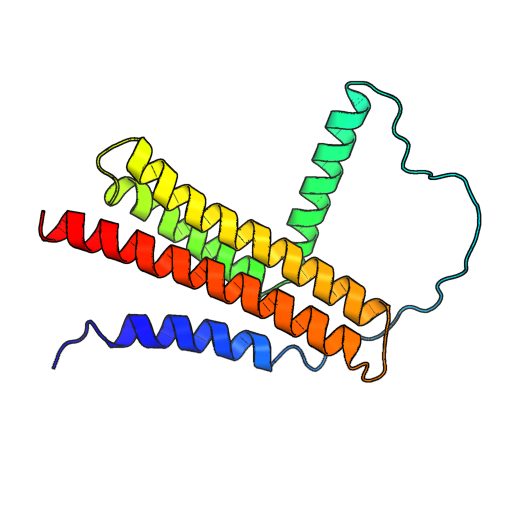THR A 1 101 ? -1.883 1.782 7.172 1.00 96.06 101 THR A N 1
ATOM 815 C CA . THR A 1 101 ? -1.139 0.553 6.846 1.00 96.06 101 THR A CA 1
ATOM 816 C C . THR A 1 101 ? -1.622 -0.096 5.544 1.00 96.06 101 THR A C 1
ATOM 818 O O . THR A 1 101 ? -0.793 -0.498 4.732 1.00 96.06 101 THR A O 1
ATOM 821 N N . LEU A 1 102 ? -2.937 -0.113 5.285 1.00 95.12 102 LEU A N 1
ATOM 822 C CA . LEU A 1 102 ? -3.502 -0.610 4.022 1.00 95.12 102 LEU A CA 1
ATOM 823 C C . LEU A 1 102 ? -3.086 0.259 2.827 1.00 95.12 102 LEU A C 1
ATOM 825 O O . LEU A 1 102 ? -2.739 -0.250 1.764 1.00 95.12 102 LEU A O 1
ATOM 829 N N . PHE A 1 103 ? -3.093 1.581 3.006 1.00 95.75 103 PHE A N 1
ATOM 830 C CA . PHE A 1 103 ? -2.714 2.517 1.952 1.00 95.75 103 PHE A CA 1
ATOM 831 C C . PHE A 1 103 ? -1.232 2.398 1.570 1.00 95.75 103 PHE A C 1
ATOM 833 O O . PHE A 1 103 ? -0.897 2.461 0.388 1.00 95.75 103 PHE A O 1
ATOM 840 N N . ILE A 1 104 ? -0.348 2.195 2.555 1.00 95.06 104 ILE A N 1
ATOM 841 C CA . ILE A 1 104 ? 1.088 1.989 2.320 1.00 95.06 104 ILE A CA 1
ATOM 842 C C . ILE A 1 104 ? 1.333 0.721 1.498 1.00 95.06 104 ILE A C 1
ATOM 844 O O . ILE A 1 104 ? 2.128 0.776 0.566 1.00 95.06 104 ILE A O 1
ATOM 848 N N . VAL A 1 105 ? 0.633 -0.383 1.787 1.00 90.31 105 VAL A N 1
ATOM 849 C CA . VAL A 1 105 ? 0.760 -1.629 1.008 1.00 90.31 105 VAL A CA 1
ATOM 850 C C . VAL A 1 105 ? 0.447 -1.385 -0.469 1.00 90.31 105 VAL A C 1
ATOM 852 O O . VAL A 1 105 ? 1.307 -1.619 -1.311 1.00 90.31 105 VAL A O 1
ATOM 855 N N . LEU A 1 106 ? -0.701 -0.772 -0.781 1.00 90.50 106 LEU A N 1
ATOM 856 C CA . LEU A 1 106 ? -1.064 -0.464 -2.171 1.00 90.50 106 LEU A CA 1
ATOM 857 C C . LEU A 1 106 ? -0.062 0.473 -2.857 1.00 90.50 106 LEU A C 1
ATOM 859 O O . LEU A 1 106 ? 0.203 0.333 -4.049 1.00 90.50 106 LEU A O 1
ATOM 863 N N . ALA A 1 107 ? 0.482 1.451 -2.129 1.00 93.94 107 ALA A N 1
ATOM 864 C CA . ALA A 1 107 ? 1.476 2.367 -2.678 1.00 93.94 107 ALA A CA 1
ATOM 865 C C . ALA A 1 107 ? 2.792 1.650 -3.014 1.00 93.94 107 ALA A C 1
ATOM 867 O O . ALA A 1 107 ? 3.372 1.902 -4.070 1.00 93.94 107 ALA A O 1
ATOM 868 N N . ILE A 1 108 ? 3.254 0.760 -2.135 1.00 92.00 108 ILE A N 1
ATOM 869 C CA . ILE A 1 108 ? 4.484 -0.004 -2.341 1.00 92.00 108 ILE A CA 1
ATOM 870 C C . ILE A 1 108 ? 4.310 -1.055 -3.441 1.00 92.00 108 ILE A C 1
ATOM 872 O O . ILE A 1 108 ? 5.216 -1.206 -4.252 1.00 92.00 108 ILE A O 1
ATOM 876 N N . GLU A 1 109 ? 3.143 -1.684 -3.565 1.00 87.56 109 GLU A N 1
ATOM 877 C CA . GLU A 1 109 ? 2.852 -2.625 -4.655 1.00 87.56 109 GLU A CA 1
ATOM 878 C C . GLU A 1 109 ? 2.857 -1.945 -6.035 1.00 87.56 109 GLU A C 1
ATOM 880 O O . GLU A 1 109 ? 3.394 -2.475 -7.012 1.00 87.56 109 GLU A O 1
ATOM 885 N N . LEU A 1 110 ? 2.337 -0.712 -6.124 1.00 86.94 110 LEU A N 1
ATOM 886 C CA . LEU A 1 110 ? 2.445 0.103 -7.339 1.00 86.94 110 LEU A CA 1
ATOM 887 C C . LEU A 1 110 ? 3.899 0.439 -7.684 1.00 86.94 110 LEU A C 1
ATOM 889 O O . LEU A 1 110 ? 4.264 0.448 -8.861 1.00 86.94 110 LEU A O 1
ATOM 893 N N . LEU A 1 111 ? 4.725 0.731 -6.67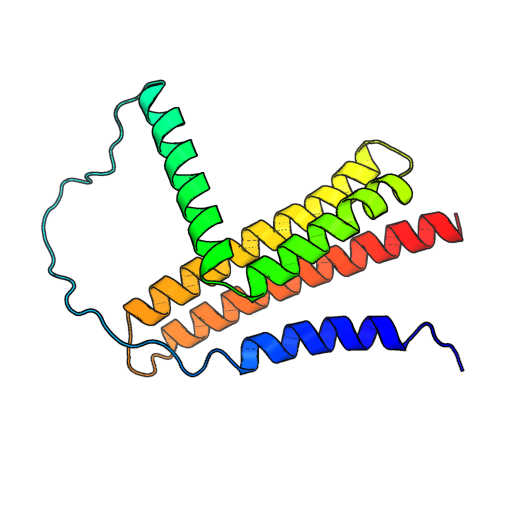5 1.00 88.56 111 LEU A N 1
ATOM 894 C CA . LEU A 1 111 ? 6.152 0.989 -6.870 1.00 88.56 111 LEU A CA 1
ATOM 895 C C . LEU A 1 111 ? 6.893 -0.277 -7.302 1.00 88.56 111 LEU A C 1
ATOM 897 O O . LEU A 1 111 ? 7.693 -0.203 -8.232 1.00 88.56 111 LEU A O 1
ATOM 901 N N . ASN A 1 112 ? 6.595 -1.423 -6.690 1.00 87.81 112 ASN A N 1
ATOM 902 C CA . ASN A 1 112 ? 7.164 -2.710 -7.075 1.00 87.81 112 ASN A CA 1
ATOM 903 C C . ASN A 1 112 ? 6.833 -3.041 -8.536 1.00 87.81 112 ASN A C 1
ATOM 905 O O . ASN A 1 112 ? 7.735 -3.246 -9.343 1.00 87.81 112 ASN A O 1
ATOM 909 N N . SER A 1 113 ? 5.558 -2.938 -8.917 1.00 80.88 113 SER A N 1
ATOM 910 C CA . SER A 1 113 ? 5.103 -3.163 -10.296 1.00 80.88 113 SER A CA 1
ATOM 911 C C . SER A 1 113 ? 5.780 -2.221 -11.304 1.00 80.88 113 SER A C 1
ATOM 913 O O . SER A 1 113 ? 6.099 -2.610 -12.429 1.00 80.88 113 SER A O 1
ATOM 915 N N . ALA A 1 114 ? 6.034 -0.966 -10.913 1.00 83.38 114 ALA A N 1
ATOM 916 C CA . ALA A 1 114 ? 6.759 -0.010 -11.746 1.00 83.38 114 ALA A CA 1
ATOM 917 C C . ALA A 1 114 ? 8.247 -0.373 -11.900 1.00 83.38 114 ALA A C 1
ATOM 919 O O . ALA A 1 114 ? 8.789 -0.242 -13.000 1.00 83.38 114 ALA A O 1
ATOM 920 N N . ILE A 1 115 ? 8.899 -0.834 -10.826 1.00 84.00 115 ILE A N 1
ATOM 921 C CA . ILE A 1 115 ? 10.287 -1.319 -10.850 1.00 84.00 115 ILE A CA 1
ATOM 922 C C . ILE A 1 115 ? 10.391 -2.568 -11.728 1.00 84.00 115 ILE A C 1
ATOM 924 O O . ILE A 1 115 ? 11.265 -2.613 -12.590 1.00 84.00 115 ILE A O 1
ATOM 928 N N . GLU A 1 116 ? 9.482 -3.533 -11.573 1.00 80.88 116 GLU A N 1
ATOM 929 C CA . GLU A 1 116 ? 9.405 -4.736 -12.411 1.00 80.88 116 GLU A CA 1
ATOM 930 C C . GLU A 1 116 ? 9.230 -4.374 -13.890 1.00 80.88 116 GLU A C 1
ATOM 932 O O . GLU A 1 116 ? 10.028 -4.795 -14.724 1.00 80.88 116 GLU A O 1
ATOM 937 N N . SER A 1 117 ? 8.270 -3.499 -14.207 1.00 82.56 117 SER A N 1
ATOM 938 C CA . SER A 1 117 ? 8.017 -3.047 -15.583 1.00 82.56 117 SER A CA 1
ATOM 939 C C . SER A 1 117 ? 9.232 -2.357 -16.215 1.00 82.56 117 SER A C 1
ATOM 941 O O . SER A 1 117 ? 9.486 -2.500 -17.414 1.00 82.56 117 SER A O 1
ATOM 943 N N . LEU A 1 118 ? 9.981 -1.576 -15.429 1.00 84.44 118 LEU A N 1
ATOM 944 C CA . LEU A 1 118 ? 11.203 -0.921 -15.893 1.00 84.44 118 LEU A CA 1
ATOM 945 C C . LEU A 1 118 ? 12.338 -1.934 -16.082 1.00 84.44 118 LEU A C 1
ATOM 947 O O . LEU A 1 118 ? 13.024 -1.897 -17.102 1.00 84.44 118 LEU A O 1
ATOM 951 N N . ALA A 1 119 ? 12.521 -2.836 -15.122 1.00 81.50 119 ALA A N 1
ATOM 952 C CA . ALA A 1 119 ? 13.525 -3.889 -15.157 1.00 81.50 119 ALA A CA 1
ATOM 953 C C . ALA A 1 119 ? 13.349 -4.806 -16.376 1.00 81.50 119 ALA A C 1
ATOM 955 O O . ALA A 1 119 ? 14.303 -5.007 -17.128 1.00 81.50 119 ALA A O 1
ATOM 956 N N . ASP A 1 120 ? 12.121 -5.269 -16.617 1.00 80.94 120 ASP A N 1
ATOM 957 C CA . ASP A 1 120 ? 11.767 -6.136 -17.747 1.00 80.94 120 ASP A CA 1
ATOM 958 C C . ASP A 1 120 ? 11.948 -5.432 -19.099 1.00 80.94 120 ASP A C 1
ATOM 960 O O . ASP A 1 120 ? 12.144 -6.073 -20.130 1.00 80.94 120 ASP A O 1
ATOM 964 N N . ARG A 1 121 ? 11.915 -4.093 -19.113 1.00 83.06 121 ARG A N 1
ATOM 965 C CA . ARG A 1 121 ? 12.198 -3.303 -20.315 1.00 83.06 121 ARG A CA 1
ATOM 966 C C . ARG A 1 121 ? 13.695 -3.094 -20.562 1.00 83.06 121 ARG A C 1
ATOM 968 O O . ARG A 1 121 ? 14.080 -2.947 -21.722 1.00 83.06 121 ARG A O 1
ATOM 975 N N . ILE A 1 122 ? 14.516 -3.007 -19.514 1.00 81.44 122 ILE A N 1
ATOM 976 C CA . ILE A 1 122 ? 15.949 -2.689 -19.632 1.00 81.44 122 ILE A CA 1
ATOM 977 C C . ILE A 1 122 ? 16.759 -3.910 -20.070 1.00 81.44 122 ILE A C 1
ATOM 979 O O . ILE A 1 122 ? 17.606 -3.766 -20.951 1.00 81.44 122 ILE A O 1
ATOM 983 N N . SER A 1 123 ? 16.509 -5.089 -19.495 1.00 68.81 123 SER A N 1
ATOM 984 C CA . SER A 1 123 ? 17.275 -6.294 -19.824 1.00 68.81 123 SER A CA 1
ATOM 985 C C . SER A 1 123 ? 16.380 -7.480 -20.148 1.00 68.81 123 SER A C 1
ATOM 987 O O . SER A 1 123 ? 15.497 -7.838 -19.375 1.00 68.81 123 SER A O 1
ATOM 989 N N . ASN A 1 124 ? 16.665 -8.122 -21.282 1.00 62.47 124 ASN A N 1
ATOM 990 C CA . ASN A 1 124 ? 16.103 -9.428 -21.641 1.00 62.47 124 ASN A CA 1
ATOM 991 C C . ASN A 1 124 ? 17.020 -10.591 -21.218 1.00 62.47 124 ASN A C 1
ATOM 993 O O . ASN A 1 124 ? 16.623 -11.750 -21.324 1.00 62.47 124 ASN A O 1
ATOM 997 N N . GLU A 1 125 ? 18.241 -10.290 -20.769 1.00 68.19 125 GLU A N 1
ATOM 998 C CA . GLU A 1 125 ? 19.215 -11.256 -20.260 1.00 68.19 125 GLU A CA 1
ATOM 999 C C . GLU A 1 125 ? 19.364 -11.102 -18.742 1.00 68.19 125 GLU A C 1
ATOM 1001 O O . GLU A 1 125 ? 19.031 -10.062 -18.167 1.00 68.19 125 GLU A O 1
ATOM 1006 N N . TYR A 1 126 ? 19.840 -12.148 -18.070 1.00 68.94 126 TYR A N 1
ATOM 1007 C CA . TYR A 1 126 ? 20.038 -12.103 -16.625 1.00 68.94 126 TYR A CA 1
ATOM 1008 C C . TYR A 1 126 ? 21.114 -11.064 -16.266 1.00 68.94 126 TYR A C 1
ATOM 1010 O O . TYR A 1 126 ? 22.287 -11.246 -16.586 1.00 68.94 126 TYR A O 1
ATOM 1018 N N . ASP A 1 127 ? 20.705 -9.993 -15.583 1.00 80.56 127 ASP A N 1
ATOM 1019 C CA . ASP A 1 127 ? 21.581 -8.958 -15.031 1.00 80.56 127 ASP A CA 1
ATOM 1020 C C . ASP A 1 127 ? 21.475 -8.986 -13.500 1.00 80.56 127 ASP A C 1
ATOM 1022 O O . ASP A 1 127 ? 20.393 -8.825 -12.925 1.00 80.56 127 ASP A O 1
ATOM 1026 N N . GLU A 1 128 ? 22.608 -9.196 -12.831 1.00 83.50 128 GLU A N 1
ATOM 1027 C CA . GLU A 1 128 ? 22.678 -9.305 -11.374 1.00 83.50 128 GLU A CA 1
ATOM 1028 C C . GLU A 1 128 ? 22.207 -8.024 -10.660 1.00 83.50 128 GLU A C 1
ATOM 1030 O O . GLU A 1 128 ? 21.589 -8.099 -9.597 1.00 83.50 128 GLU A O 1
ATOM 1035 N N . TYR A 1 129 ? 22.442 -6.840 -11.233 1.00 85.06 129 TYR A N 1
ATOM 1036 C CA . TYR A 1 129 ? 21.998 -5.573 -10.649 1.00 85.06 129 TYR A CA 1
ATOM 1037 C C . TYR A 1 129 ? 20.482 -5.404 -10.738 1.00 85.06 129 TYR A C 1
ATOM 1039 O O . TYR A 1 129 ? 19.868 -4.891 -9.800 1.00 85.06 129 TYR A O 1
ATOM 1047 N N . ILE A 1 130 ? 19.872 -5.867 -11.832 1.00 83.75 130 ILE A N 1
ATOM 1048 C CA . ILE A 1 130 ? 18.412 -5.880 -11.977 1.00 83.75 130 ILE A CA 1
ATOM 1049 C C . ILE A 1 130 ? 17.789 -6.879 -11.000 1.00 83.75 130 ILE A C 1
ATOM 1051 O O . ILE A 1 130 ? 16.794 -6.546 -10.358 1.00 83.75 130 ILE A O 1
ATOM 1055 N N . GLY A 1 131 ? 18.398 -8.058 -10.838 1.00 77.69 131 GLY A N 1
ATOM 1056 C CA . GLY A 1 131 ? 17.991 -9.030 -9.820 1.00 77.69 131 GLY A CA 1
ATOM 1057 C C . GLY A 1 131 ? 17.968 -8.410 -8.421 1.00 77.69 131 GLY A C 1
ATOM 1058 O O . GLY A 1 131 ? 16.926 -8.387 -7.774 1.00 77.69 131 GLY A O 1
ATOM 1059 N N . ARG A 1 132 ? 19.071 -7.769 -8.011 1.00 77.88 132 ARG A N 1
ATOM 1060 C CA . ARG A 1 132 ? 19.165 -7.072 -6.715 1.00 77.88 132 ARG A CA 1
ATOM 1061 C C . ARG A 1 132 ? 18.107 -5.977 -6.545 1.00 77.88 132 ARG A C 1
ATOM 1063 O O . ARG A 1 132 ? 17.580 -5.808 -5.450 1.00 77.88 132 ARG A O 1
ATOM 1070 N N . ALA A 1 133 ? 17.787 -5.225 -7.601 1.00 81.88 133 ALA A N 1
ATOM 1071 C CA . ALA A 1 133 ? 16.750 -4.195 -7.542 1.00 81.88 133 ALA A CA 1
ATOM 1072 C C . ALA A 1 133 ? 15.350 -4.791 -7.303 1.00 81.88 133 ALA A C 1
ATOM 1074 O O . ALA A 1 133 ? 14.589 -4.239 -6.508 1.00 81.88 133 ALA A O 1
ATOM 1075 N N . LYS A 1 134 ? 15.032 -5.924 -7.946 1.00 81.81 134 LYS A N 1
ATOM 1076 C CA . LYS A 1 134 ? 13.782 -6.665 -7.716 1.00 81.81 134 LYS A CA 1
ATOM 1077 C C . LYS A 1 134 ? 13.723 -7.228 -6.292 1.00 81.81 134 LYS A C 1
ATOM 1079 O O . LYS A 1 134 ? 12.737 -7.000 -5.600 1.00 81.81 134 LYS A O 1
ATOM 1084 N N . ASP A 1 135 ? 14.810 -7.829 -5.807 1.00 80.81 135 ASP A N 1
ATOM 1085 C CA . ASP A 1 135 ? 14.883 -8.362 -4.437 1.00 80.81 135 ASP A CA 1
ATOM 1086 C C . ASP A 1 135 ? 14.639 -7.273 -3.378 1.00 80.81 135 ASP A C 1
ATOM 1088 O O . ASP A 1 135 ? 13.928 -7.483 -2.394 1.00 80.81 135 ASP A O 1
ATOM 1092 N N . MET A 1 136 ? 15.198 -6.074 -3.581 1.00 81.38 136 MET A N 1
ATOM 1093 C CA . MET A 1 136 ? 14.968 -4.929 -2.694 1.00 81.38 136 MET A CA 1
ATOM 1094 C C . MET A 1 136 ? 13.513 -4.439 -2.728 1.00 81.38 136 MET A C 1
ATOM 1096 O O . MET A 1 136 ? 13.000 -3.996 -1.698 1.00 81.38 136 MET A O 1
ATOM 1100 N N . ALA A 1 137 ? 12.848 -4.513 -3.884 1.00 81.75 137 ALA A N 1
ATOM 1101 C CA . ALA A 1 137 ? 11.446 -4.136 -4.025 1.00 81.75 137 ALA A CA 1
ATOM 1102 C C . ALA A 1 137 ? 10.517 -5.134 -3.305 1.00 81.75 137 ALA A C 1
ATOM 1104 O O . ALA A 1 137 ? 9.691 -4.711 -2.490 1.00 81.75 137 ALA A O 1
ATOM 1105 N N . SER A 1 138 ? 10.744 -6.443 -3.464 1.00 79.38 138 SER A N 1
ATOM 1106 C CA . SER A 1 138 ? 10.054 -7.483 -2.682 1.00 79.38 138 SER A CA 1
ATOM 1107 C C . SER A 1 138 ? 10.321 -7.353 -1.176 1.00 79.38 138 SER A C 1
ATOM 1109 O O . SER A 1 138 ? 9.402 -7.460 -0.360 1.00 79.38 138 SER A O 1
ATOM 1111 N N . ALA A 1 139 ? 11.552 -7.024 -0.764 1.00 78.56 139 ALA A N 1
ATOM 1112 C CA . ALA A 1 139 ? 11.866 -6.769 0.644 1.00 78.56 139 ALA A CA 1
ATOM 1113 C C . ALA A 1 139 ? 11.083 -5.570 1.221 1.00 78.56 139 ALA A C 1
ATOM 1115 O O . ALA A 1 139 ? 10.672 -5.598 2.385 1.00 78.56 139 ALA A O 1
ATOM 1116 N N . ALA A 1 140 ? 10.829 -4.528 0.422 1.00 84.06 140 ALA A N 1
ATOM 1117 C CA . ALA A 1 140 ? 10.008 -3.392 0.838 1.00 84.06 140 ALA A CA 1
ATOM 1118 C C . ALA A 1 140 ? 8.539 -3.793 1.065 1.00 84.06 140 ALA A C 1
ATOM 1120 O O . ALA A 1 140 ? 7.948 -3.384 2.072 1.00 84.06 140 ALA A O 1
ATOM 1121 N N . ILE A 1 141 ? 7.968 -4.631 0.189 1.00 84.19 141 ILE A N 1
ATOM 1122 C CA . ILE A 1 141 ? 6.625 -5.208 0.379 1.00 84.19 141 ILE A CA 1
ATOM 1123 C C . ILE A 1 141 ? 6.585 -6.023 1.677 1.00 84.19 141 ILE A C 1
ATOM 1125 O O . ILE A 1 141 ? 5.703 -5.810 2.512 1.00 84.19 141 ILE A O 1
ATOM 1129 N N . PHE A 1 142 ? 7.578 -6.887 1.911 1.00 81.00 142 PHE A N 1
ATOM 1130 C CA . PHE A 1 142 ? 7.667 -7.702 3.126 1.00 81.00 142 PHE A CA 1
ATOM 1131 C C . PHE A 1 142 ? 7.651 -6.861 4.414 1.00 81.00 142 PHE A C 1
ATOM 1133 O O . PHE A 1 142 ? 6.947 -7.191 5.375 1.00 81.00 142 PHE A O 1
ATOM 1140 N N . LEU A 1 143 ? 8.392 -5.749 4.445 1.00 88.12 143 LEU A N 1
ATOM 1141 C CA . LEU A 1 143 ? 8.393 -4.832 5.588 1.00 88.12 143 LEU A CA 1
ATOM 1142 C C . LEU A 1 143 ? 7.021 -4.175 5.797 1.00 88.12 143 LEU A C 1
ATOM 1144 O O . LEU A 1 143 ? 6.564 -4.054 6.935 1.00 88.12 143 LEU A O 1
ATOM 1148 N N . CYS A 1 144 ? 6.335 -3.796 4.718 1.00 88.62 144 CYS A N 1
ATOM 1149 C CA . CYS A 1 144 ? 5.003 -3.196 4.797 1.00 88.62 144 CYS A CA 1
ATOM 1150 C C . CYS A 1 144 ? 3.949 -4.188 5.295 1.00 88.62 144 CYS A C 1
ATOM 1152 O O . CYS A 1 144 ? 3.150 -3.850 6.169 1.00 88.62 144 CYS A O 1
ATOM 1154 N N . LEU A 1 145 ? 3.985 -5.432 4.814 1.00 85.25 145 LEU A N 1
ATOM 1155 C CA . LEU A 1 145 ? 3.106 -6.498 5.295 1.00 85.25 145 LEU A CA 1
ATOM 1156 C C . LEU A 1 145 ? 3.385 -6.845 6.760 1.00 85.25 145 LEU A C 1
ATOM 1158 O O . LEU A 1 145 ? 2.452 -7.058 7.534 1.00 85.25 145 LEU A O 1
ATOM 1162 N N . SER A 1 146 ? 4.655 -6.832 7.170 1.00 87.44 146 SER A N 1
ATOM 1163 C CA . SER A 1 146 ? 5.040 -7.009 8.574 1.00 87.44 146 SER A CA 1
ATOM 1164 C C . SER A 1 146 ? 4.469 -5.893 9.457 1.00 87.44 146 SER A C 1
ATOM 1166 O O . SER A 1 146 ? 3.923 -6.166 10.527 1.00 87.44 146 SER A O 1
ATOM 1168 N N . LEU A 1 147 ? 4.515 -4.639 8.991 1.00 92.69 147 LEU A N 1
ATOM 1169 C CA . LEU A 1 147 ? 3.909 -3.498 9.683 1.00 92.69 147 LEU A CA 1
ATOM 1170 C C . LEU A 1 147 ? 2.383 -3.636 9.799 1.00 92.69 147 LEU A C 1
ATOM 1172 O O . LEU A 1 147 ? 1.834 -3.382 10.876 1.00 92.69 147 LEU A O 1
ATOM 1176 N N . VAL A 1 148 ? 1.702 -4.065 8.729 1.00 92.31 148 VAL A N 1
ATOM 1177 C CA . VAL A 1 148 ? 0.266 -4.393 8.760 1.00 92.31 148 VAL A CA 1
ATOM 1178 C C . VAL A 1 148 ? 0.005 -5.459 9.819 1.00 92.31 148 VAL A C 1
ATOM 1180 O O . VAL A 1 148 ? -0.801 -5.231 10.716 1.00 92.31 148 VAL A O 1
ATOM 1183 N N . ALA A 1 149 ? 0.716 -6.588 9.777 1.00 91.25 149 ALA A N 1
ATOM 1184 C CA . ALA A 1 149 ? 0.501 -7.698 10.699 1.00 91.25 149 ALA A CA 1
ATOM 1185 C C . ALA A 1 149 ? 0.651 -7.275 12.168 1.00 91.25 149 ALA A C 1
ATOM 1187 O O . ALA A 1 149 ? -0.224 -7.570 12.981 1.00 91.25 149 ALA A O 1
ATOM 1188 N N . ILE A 1 150 ? 1.715 -6.538 12.503 1.00 95.00 150 ILE A N 1
ATOM 1189 C CA . ILE A 1 150 ? 1.971 -6.055 13.868 1.00 95.00 150 ILE A CA 1
ATOM 1190 C C . ILE A 1 150 ? 0.872 -5.085 14.319 1.00 95.00 150 ILE A C 1
ATOM 1192 O O . ILE A 1 150 ? 0.307 -5.245 15.403 1.00 95.00 150 ILE A O 1
ATOM 1196 N N . THR A 1 151 ? 0.540 -4.100 13.482 1.00 94.62 151 THR A N 1
ATOM 1197 C CA . THR A 1 151 ? -0.455 -3.068 13.813 1.00 94.62 151 THR A CA 1
ATOM 1198 C C . THR A 1 151 ? -1.838 -3.687 14.005 1.00 94.62 151 THR A C 1
ATOM 1200 O O . THR A 1 151 ? -2.517 -3.427 14.997 1.00 94.62 151 THR A O 1
ATOM 1203 N N . TRP A 1 152 ? -2.249 -4.559 13.088 1.00 94.38 152 TRP A N 1
ATOM 1204 C CA . TRP A 1 152 ? -3.550 -5.216 13.139 1.00 94.38 152 TRP A CA 1
ATOM 1205 C C . TRP A 1 152 ? -3.652 -6.204 14.298 1.00 94.38 152 TRP A C 1
ATOM 1207 O O . TRP A 1 152 ? -4.666 -6.210 14.993 1.00 94.38 152 TRP A O 1
ATOM 1217 N N . ALA A 1 153 ? -2.602 -6.987 14.567 1.00 93.94 153 ALA A N 1
ATOM 1218 C CA . ALA A 1 153 ? -2.565 -7.874 15.727 1.00 93.94 153 ALA A CA 1
ATOM 1219 C C . ALA A 1 153 ? -2.736 -7.090 17.034 1.00 93.94 153 ALA A C 1
ATOM 1221 O O . ALA A 1 153 ? -3.535 -7.489 17.881 1.00 93.94 153 ALA A O 1
ATOM 1222 N N . TYR A 1 154 ? -2.058 -5.946 17.173 1.00 95.25 154 TYR A N 1
ATOM 1223 C CA . TYR A 1 154 ? -2.219 -5.068 18.331 1.00 95.25 154 TYR A CA 1
ATOM 1224 C C . TYR A 1 154 ? -3.674 -4.612 18.511 1.00 95.25 154 TYR A C 1
ATOM 1226 O O . TYR A 1 154 ? -4.232 -4.762 19.597 1.00 95.25 154 TYR A O 1
ATOM 1234 N N . PHE A 1 155 ? -4.321 -4.112 17.453 1.00 94.75 155 PHE A N 1
ATOM 1235 C CA . PHE A 1 155 ? -5.708 -3.641 17.536 1.00 94.75 155 PHE A CA 1
ATOM 1236 C C . PHE A 1 155 ? -6.722 -4.759 17.781 1.00 94.75 155 PHE A C 1
ATOM 1238 O O . PHE A 1 155 ? -7.684 -4.558 18.521 1.00 94.75 155 PHE A O 1
ATOM 1245 N N . VAL A 1 156 ? -6.498 -5.948 17.220 1.00 94.31 156 VAL A N 1
ATOM 1246 C CA . VAL A 1 156 ? -7.321 -7.129 17.511 1.00 94.31 156 VAL A CA 1
ATOM 1247 C C . VAL A 1 156 ? -7.180 -7.536 18.977 1.00 94.31 156 VAL A C 1
ATOM 1249 O O . VAL A 1 156 ? -8.191 -7.726 19.647 1.00 94.31 156 VAL A O 1
ATOM 1252 N N . ILE A 1 157 ? -5.952 -7.628 19.500 1.00 93.88 157 ILE A N 1
ATOM 1253 C CA . ILE A 1 157 ? -5.709 -7.965 20.911 1.00 93.88 157 ILE A CA 1
ATOM 1254 C C . ILE A 1 157 ? -6.359 -6.923 21.815 1.00 93.88 157 ILE A C 1
ATOM 1256 O O . ILE A 1 157 ? -7.091 -7.293 22.729 1.00 93.88 157 ILE A O 1
ATOM 1260 N N . LYS A 1 158 ? -6.154 -5.634 21.522 1.00 92.94 158 LYS A N 1
ATOM 1261 C CA . LYS A 1 158 ? -6.796 -4.541 22.247 1.00 92.94 158 LYS A CA 1
ATOM 1262 C C . LYS A 1 158 ? -8.312 -4.722 22.260 1.00 92.94 158 LYS A C 1
ATOM 1264 O O . LYS A 1 158 ? -8.903 -4.698 23.320 1.00 92.94 158 LYS A O 1
ATOM 1269 N N . ARG A 1 159 ? -8.944 -4.983 21.113 1.00 90.25 159 ARG A N 1
ATOM 1270 C CA . ARG A 1 159 ? -10.403 -5.142 21.023 1.00 90.25 159 ARG A CA 1
ATOM 1271 C C . ARG A 1 159 ? -10.950 -6.324 21.830 1.00 90.25 159 ARG A C 1
ATOM 1273 O O . ARG A 1 159 ? -12.100 -6.271 22.258 1.00 90.25 159 ARG A O 1
ATOM 1280 N N . VAL A 1 160 ? -10.182 -7.406 21.951 1.00 90.19 160 VAL A N 1
ATOM 1281 C CA . VAL A 1 160 ? -10.628 -8.650 22.598 1.00 90.19 160 VAL A CA 1
ATOM 1282 C C . VAL A 1 160 ? -10.319 -8.669 24.097 1.00 90.19 160 VAL A C 1
ATOM 1284 O O . VAL A 1 160 ? -11.101 -9.233 24.858 1.00 90.19 160 VAL A O 1
ATOM 1287 N N . PHE A 1 161 ? -9.194 -8.088 24.520 1.00 88.00 161 PHE A N 1
ATOM 1288 C CA . PHE A 1 161 ? -8.651 -8.263 25.871 1.00 88.00 161 PHE A CA 1
ATOM 1289 C C . PHE A 1 161 ? -8.522 -6.975 26.697 1.00 88.00 161 PHE A C 1
ATOM 1291 O O . PHE A 1 161 ? -8.328 -7.092 27.907 1.00 88.00 161 PHE A O 1
ATOM 1298 N N . LEU A 1 162 ? -8.589 -5.785 26.086 1.00 76.50 162 LEU A N 1
ATOM 1299 C CA . LEU A 1 162 ? -8.442 -4.485 26.761 1.00 76.50 162 LEU A CA 1
ATOM 1300 C C . LEU A 1 162 ? -9.745 -3.680 26.707 1.00 76.50 162 LEU A C 1
ATOM 1302 O O . LEU A 1 162 ? -10.101 -3.115 27.762 1.00 76.50 162 LEU A O 1
#

Nearest PDB structures (foldseek):
  4bpd-assembly2_D  TM=9.394E-01  e=3.837E-07  Escherichia coli K-12
  5d56-assembly1_A  TM=9.361E-01  e=3.623E-07  Escherichia coli K-12
  4brb-assembly2_D  TM=9.380E-01  e=1.078E-06  Escherichia coli K-12
  4ck0-assembly1_C  TM=9.464E-01  e=3.027E-06  Escherichia coli K-12
  5d6i-assembly1_C  TM=9.397E-01  e=2.858E-06  Escherichia coli

Foldseek 3Di:
DDPPPPVVVCVVVVVVVVVVPPPDDDDDDDDDDDDDDDDPPPDDDDPVVVVVVVVVVVVLVVCCCVPPPVLVVLVVVLVVCLVVLVVLDPDPVSSVLLNVLSVQLSVLVSVLVVLVVVLVVPDPDDDVVSVVSNVVSVV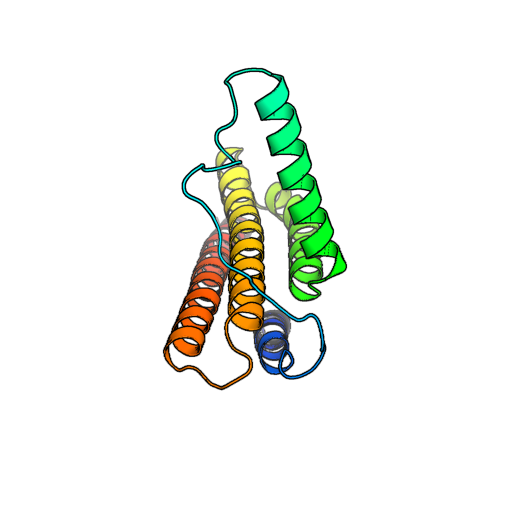SNVVSVVSNVVSVVVSVCVSPPD

Solvent-accessible surface area (backbone atoms only — not comparable to full-atom values): 9684 Å² total; per-residue (Å²): 136,73,84,78,63,61,66,63,53,52,55,57,49,54,59,61,56,56,72,73,60,77,80,71,90,83,84,89,85,87,87,87,79,89,86,78,98,66,73,92,79,73,72,69,89,57,72,71,46,56,54,52,52,52,53,50,52,53,50,52,54,50,46,42,56,72,72,33,68,64,56,44,53,53,50,51,49,42,62,60,44,50,62,50,27,62,71,52,29,89,46,75,66,49,26,47,54,50,50,47,42,49,51,50,43,57,53,45,52,54,49,36,54,49,52,50,58,49,45,64,68,74,44,95,62,97,46,71,69,56,51,53,52,51,54,52,39,54,51,50,47,53,53,40,54,49,51,37,52,54,56,50,50,51,42,53,49,44,67,76,76,106

pLDDT: mean 74.38, std 21.0, range [26.23, 97.81]

InterPro domains:
  IPR000829 DAGK family [PF01219] (55-154)
  IPR000829 DAGK family [PTHR34299] (42-161)
  IPR033718 Diacylglycerol kinase, prokaryotic [cd14264]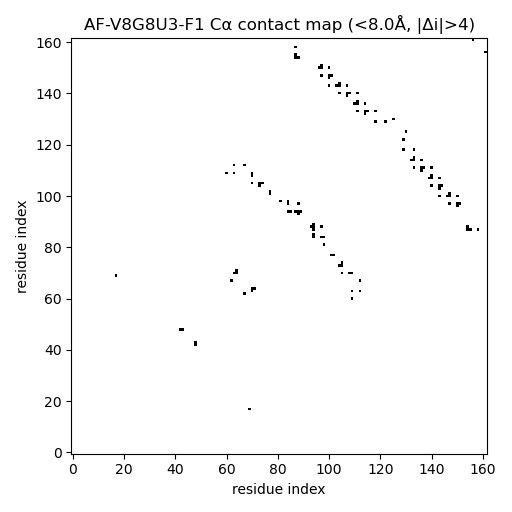 (48-154)
  IPR036945 Diacylglycerol kinase (DAGK) superfamily [G3DSA:1.10.287.3610] (33-160)

Radius of gyration: 19.89 Å; Cα contacts (8 Å, |Δi|>4): 64; chains: 1; bounding box: 38×54×57 Å

Me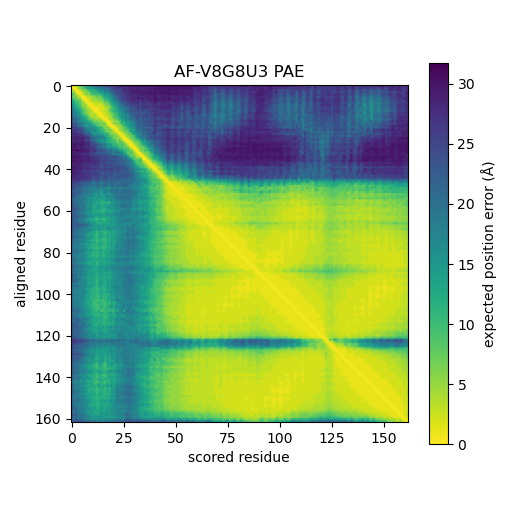an predicted aligned error: 11.55 Å

Organism: NCBI:txid1414851